Protein AF-A0A7J3TB45-F1 (afdb_monomer)

Sequence (152 aa):
MYFHFTWNYGHKILNSYCIFMQVIMKVPEKDILEGNVVKVIFALGWPVMISTLLQVGYNMADTFWLGRWSSASNSVSAVAAMQLSWPIIFIMISVGAGFSVAGISLISQYTGANKIYKASESAGQLLSTAVIMAIILSLLGIFLAPLLVSIM

Mean predicted aligned error: 12.4 Å

Organism: NCBI:txid379547

Radius of gyration: 21.48 Å; Cα contacts (8 Å, |Δi|>4): 44; chains: 1; bounding box: 55×38×56 Å

Solvent-accessible surface area (backbone atoms only — not comparable to full-atom values): 8612 Å² total; per-residue (Å²): 143,86,86,78,72,72,64,65,59,54,49,55,56,51,46,52,56,52,48,53,56,47,67,76,57,71,76,54,71,66,46,76,77,74,40,65,64,69,61,49,50,51,62,66,42,49,64,54,52,50,52,52,52,52,50,53,51,47,57,50,49,53,53,52,53,50,55,61,67,18,73,79,84,56,41,67,57,58,60,50,50,49,62,66,46,41,63,59,53,49,52,56,48,49,57,54,48,52,54,50,52,55,44,52,51,54,33,50,52,26,50,75,67,72,36,56,69,60,20,54,52,49,49,53,52,43,51,56,49,49,52,53,48,49,52,52,52,50,54,51,46,64,65,45,46,64,58,54,62,71,75,106

Structure (mmCIF, N/CA/C/O backbone):
data_AF-A0A7J3TB45-F1
#
_entry.id   AF-A0A7J3TB45-F1
#
loop_
_atom_site.group_PDB
_atom_site.id
_atom_site.type_symbol
_atom_site.label_atom_id
_atom_site.label_alt_id
_atom_site.label_comp_id
_atom_site.label_asym_id
_atom_site.label_entity_id
_atom_site.label_seq_id
_atom_site.pdbx_PDB_ins_code
_atom_site.Cartn_x
_atom_site.Cartn_y
_atom_site.Cartn_z
_atom_site.occupancy
_atom_site.B_iso_or_equiv
_atom_site.auth_seq_id
_atom_site.auth_comp_id
_atom_site.auth_asym_id
_atom_site.auth_atom_id
_atom_site.pdbx_PDB_model_num
ATOM 1 N N . MET A 1 1 ? 11.990 26.533 22.201 1.00 32.81 1 MET A N 1
ATOM 2 C CA . MET A 1 1 ? 10.542 26.726 22.438 1.00 32.81 1 MET A CA 1
ATOM 3 C C . MET A 1 1 ? 9.808 27.080 21.136 1.00 32.81 1 MET A C 1
ATOM 5 O O . MET A 1 1 ? 9.101 28.068 21.101 1.00 32.81 1 MET A O 1
ATOM 9 N N . TYR A 1 2 ? 9.961 26.293 20.059 1.00 28.17 2 TYR A N 1
ATOM 10 C CA . TYR A 1 2 ? 9.270 26.527 18.775 1.00 28.17 2 TYR A CA 1
ATOM 11 C C . TYR A 1 2 ? 9.139 25.210 17.989 1.00 28.17 2 TYR A C 1
ATOM 13 O O . TYR A 1 2 ? 9.840 24.991 17.014 1.00 28.17 2 TYR A O 1
ATOM 21 N N . PHE A 1 3 ? 8.288 24.290 18.451 1.00 31.14 3 PHE A N 1
ATOM 22 C CA . PHE A 1 3 ? 7.953 23.054 17.714 1.00 31.14 3 PHE A CA 1
ATOM 23 C C . PHE A 1 3 ? 6.471 22.669 17.877 1.00 31.14 3 PHE A C 1
ATOM 25 O O . PHE A 1 3 ? 6.097 21.509 17.797 1.00 31.14 3 PHE 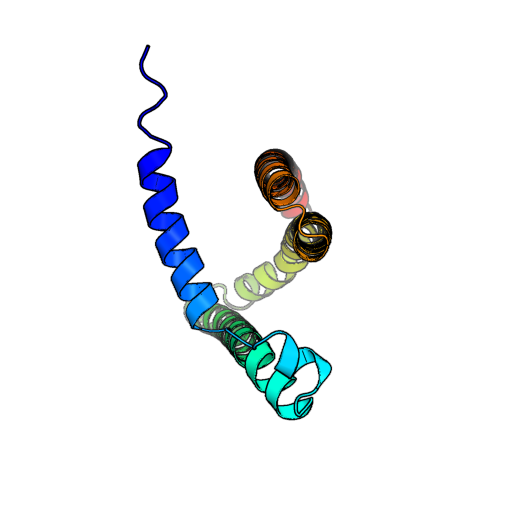A O 1
ATOM 32 N N . HIS A 1 4 ? 5.612 23.662 18.131 1.00 35.62 4 HIS A N 1
ATOM 33 C CA . HIS A 1 4 ? 4.177 23.469 18.378 1.00 35.62 4 HIS A CA 1
ATOM 34 C C . HIS A 1 4 ? 3.279 24.048 17.265 1.00 35.62 4 HIS A C 1
ATOM 36 O O . HIS A 1 4 ? 2.058 23.970 17.365 1.00 35.62 4 HIS A O 1
ATOM 42 N N . PHE A 1 5 ? 3.854 24.638 16.205 1.00 35.50 5 PHE A N 1
ATOM 43 C CA . PHE A 1 5 ? 3.095 25.439 15.229 1.00 35.50 5 PHE A CA 1
ATOM 44 C C . PHE A 1 5 ? 2.883 24.776 13.854 1.00 35.50 5 PHE A C 1
ATOM 46 O O . PHE A 1 5 ? 2.009 25.196 13.103 1.00 35.50 5 PHE A O 1
ATOM 53 N N . THR A 1 6 ? 3.610 23.707 13.516 1.00 37.81 6 THR A N 1
ATOM 54 C CA . THR A 1 6 ? 3.481 23.040 12.203 1.00 37.81 6 THR A CA 1
ATOM 55 C C . THR A 1 6 ? 2.427 21.928 12.174 1.00 37.81 6 THR A C 1
ATOM 57 O O . THR A 1 6 ? 1.953 21.562 11.102 1.00 37.81 6 THR A O 1
ATOM 60 N N . TRP A 1 7 ? 1.985 21.427 13.333 1.00 39.72 7 TRP A N 1
ATOM 61 C CA . TRP A 1 7 ? 1.025 20.316 13.415 1.00 39.72 7 TRP A CA 1
ATOM 62 C C . TRP A 1 7 ? -0.441 20.741 13.179 1.00 39.72 7 TRP A C 1
ATOM 64 O O . TRP A 1 7 ? -1.255 19.961 12.691 1.00 39.72 7 TRP A O 1
ATOM 74 N N . ASN A 1 8 ? -0.783 22.007 13.445 1.00 34.34 8 ASN A N 1
ATOM 75 C CA . ASN A 1 8 ? -2.172 22.488 13.399 1.00 34.34 8 ASN A CA 1
ATOM 76 C C . ASN A 1 8 ? -2.691 22.734 11.959 1.00 34.34 8 ASN A C 1
ATOM 78 O O . ASN A 1 8 ? -3.876 22.567 11.674 1.00 34.34 8 ASN A O 1
ATOM 82 N N . TYR A 1 9 ? -1.805 23.078 11.014 1.00 43.66 9 TYR A N 1
ATOM 83 C CA . TYR A 1 9 ? -2.184 23.294 9.608 1.00 43.66 9 TYR A CA 1
ATOM 84 C C . TYR A 1 9 ? -2.295 21.993 8.800 1.00 43.66 9 TYR A C 1
ATOM 86 O O . TYR A 1 9 ? -3.198 21.871 7.971 1.00 43.66 9 TYR A O 1
ATOM 94 N N . GLY A 1 10 ? -1.454 20.992 9.090 1.00 42.16 10 GLY A N 1
ATOM 95 C CA . GLY A 1 10 ? -1.576 19.653 8.501 1.00 42.16 10 GLY A CA 1
ATOM 96 C C . GLY A 1 10 ? -2.905 18.987 8.865 1.00 42.16 10 GLY A C 1
ATOM 97 O O . GLY A 1 10 ? -3.555 18.403 8.002 1.00 42.16 10 GLY A O 1
ATOM 98 N N . HIS A 1 11 ? -3.371 19.185 10.104 1.00 45.31 11 HIS A N 1
ATOM 99 C CA . HIS A 1 11 ? -4.660 18.679 10.573 1.00 45.31 11 HIS A CA 1
ATOM 100 C C . HIS A 1 11 ? -5.846 19.284 9.806 1.00 45.31 11 HIS A C 1
ATOM 102 O O . HIS A 1 11 ? -6.797 18.571 9.523 1.00 45.31 11 HIS A O 1
ATOM 108 N N . LYS A 1 12 ? -5.810 20.565 9.407 1.00 41.53 12 LYS A N 1
ATOM 109 C CA . LYS A 1 12 ? -6.907 21.185 8.633 1.00 41.53 12 LYS A CA 1
ATOM 110 C C . LYS A 1 12 ? -7.002 20.662 7.199 1.00 41.53 12 LYS A C 1
ATOM 112 O O . LYS A 1 12 ? -8.108 20.441 6.718 1.00 41.53 12 LYS A O 1
ATOM 117 N N . ILE A 1 13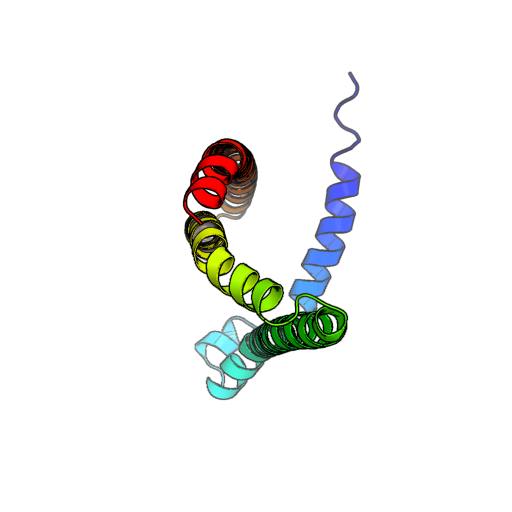 ? -5.868 20.446 6.533 1.00 52.47 13 ILE A N 1
ATOM 118 C CA . ILE A 1 13 ? -5.839 19.939 5.154 1.00 52.47 13 ILE A CA 1
ATOM 119 C C . ILE A 1 13 ? -6.198 18.448 5.138 1.00 52.47 13 ILE A C 1
ATOM 121 O O . ILE A 1 13 ? -7.070 18.051 4.368 1.00 52.47 13 ILE A O 1
ATOM 125 N N . LEU A 1 14 ? -5.632 17.640 6.048 1.00 50.62 14 LEU A N 1
ATOM 126 C CA . LEU A 1 14 ? -6.051 16.244 6.224 1.00 50.62 14 LEU A CA 1
ATOM 127 C C . LEU A 1 14 ? -7.532 16.134 6.599 1.00 50.62 14 LEU A C 1
ATOM 129 O O . LEU A 1 14 ? -8.213 15.268 6.065 1.00 50.62 14 LEU A O 1
ATOM 133 N N . ASN A 1 15 ? -8.050 16.998 7.477 1.00 41.41 15 ASN A N 1
ATOM 134 C CA . ASN A 1 15 ? -9.458 16.969 7.875 1.00 41.41 15 ASN A CA 1
ATOM 135 C C . ASN A 1 15 ? -10.380 17.301 6.694 1.00 41.41 15 ASN A C 1
ATOM 137 O O . ASN A 1 15 ? -11.388 16.634 6.527 1.00 41.41 15 ASN A O 1
ATOM 141 N N . SER A 1 16 ? -10.013 18.233 5.809 1.00 45.28 16 SER A N 1
ATOM 142 C CA . SER A 1 16 ? -10.790 18.500 4.589 1.00 45.28 16 SER A CA 1
ATOM 143 C C . SER A 1 16 ? -10.814 17.310 3.620 1.00 45.28 16 SER A C 1
ATOM 145 O O . SER A 1 16 ? -11.881 16.988 3.103 1.00 45.28 16 SER A O 1
ATOM 147 N N . TYR A 1 17 ? -9.692 16.606 3.413 1.00 51.78 17 TYR A N 1
ATOM 148 C CA . TYR A 1 17 ? -9.668 15.388 2.583 1.00 51.78 17 TYR A CA 1
ATOM 149 C C . TYR A 1 17 ? -10.380 14.201 3.255 1.00 51.78 17 TYR A C 1
ATOM 151 O O . TYR A 1 17 ? -11.080 13.445 2.584 1.00 51.78 17 TYR A O 1
ATOM 159 N N . CYS A 1 18 ? -10.271 14.065 4.578 1.00 44.34 18 CYS A N 1
ATOM 160 C CA . CYS A 1 18 ? -10.948 13.027 5.359 1.00 44.34 18 CYS A CA 1
ATOM 161 C C . CYS A 1 18 ? -12.470 13.252 5.386 1.00 44.34 18 CYS A C 1
ATOM 163 O O . CYS A 1 18 ? -13.237 12.315 5.188 1.00 44.34 18 CYS A O 1
ATOM 165 N N . ILE A 1 19 ? -12.916 14.505 5.524 1.00 49.44 19 ILE A N 1
ATOM 166 C CA . ILE A 1 19 ? -14.327 14.897 5.427 1.00 49.44 19 ILE A CA 1
ATOM 167 C C . ILE A 1 19 ? -14.845 14.688 4.001 1.00 49.44 19 ILE A C 1
ATOM 169 O O . ILE A 1 19 ? -15.938 14.159 3.837 1.00 49.44 19 ILE A O 1
ATOM 173 N N . PHE A 1 20 ? -14.077 15.027 2.961 1.00 48.19 20 PHE A N 1
ATOM 174 C CA . PHE A 1 20 ? -14.494 14.794 1.573 1.00 48.19 20 PHE A CA 1
ATOM 175 C C . PHE A 1 20 ? -14.660 13.294 1.273 1.00 48.19 20 PHE A C 1
ATOM 177 O O . PHE A 1 20 ? -15.663 12.887 0.692 1.00 48.19 20 PHE A O 1
ATOM 184 N N . MET A 1 21 ? -13.748 12.451 1.769 1.00 45.06 21 MET A N 1
ATOM 185 C CA . MET A 1 21 ? -13.856 10.989 1.677 1.00 45.06 21 MET A CA 1
ATOM 186 C C . MET A 1 21 ? -15.056 10.438 2.477 1.00 45.06 21 MET A C 1
ATOM 188 O O . MET A 1 21 ? -15.764 9.555 1.995 1.00 45.06 21 MET A O 1
ATOM 192 N N . GLN A 1 22 ? -15.336 10.989 3.667 1.00 50.75 22 GLN A N 1
ATOM 193 C CA . GLN A 1 22 ? -16.521 10.650 4.474 1.00 50.75 22 GLN A CA 1
ATOM 194 C C . GLN A 1 22 ? -17.843 11.122 3.844 1.00 50.75 22 GLN A C 1
ATOM 196 O O . GLN A 1 22 ? -18.884 10.510 4.078 1.00 50.75 22 GLN A O 1
ATOM 201 N N . VAL A 1 23 ? -17.824 12.198 3.051 1.00 49.44 23 VAL A N 1
ATOM 202 C CA . VAL A 1 23 ? -19.002 12.742 2.354 1.00 49.44 23 VAL A CA 1
ATOM 203 C C . VAL A 1 23 ? -19.365 11.911 1.120 1.00 49.44 23 VAL A C 1
ATOM 205 O O . VAL A 1 23 ? -20.551 11.760 0.837 1.00 49.44 23 VAL A O 1
ATOM 208 N N . ILE A 1 24 ? -18.388 11.315 0.423 1.00 53.19 24 ILE A N 1
ATOM 209 C CA . ILE A 1 24 ? -18.658 10.438 -0.734 1.00 53.19 24 ILE A CA 1
ATOM 210 C C . ILE A 1 24 ? -19.256 9.080 -0.315 1.00 53.19 24 ILE A C 1
ATOM 212 O O . ILE A 1 24 ? -20.029 8.496 -1.073 1.00 53.19 24 ILE A O 1
ATOM 216 N N . MET A 1 25 ? -18.966 8.584 0.893 1.00 56.72 25 MET A N 1
ATOM 217 C CA . MET A 1 25 ? -19.451 7.282 1.380 1.00 56.72 25 MET A CA 1
ATOM 218 C C . MET A 1 25 ? -19.996 7.361 2.807 1.00 56.72 25 MET A C 1
ATOM 220 O O . MET A 1 25 ? -19.385 6.872 3.756 1.00 56.72 25 MET A O 1
ATOM 224 N N . LYS A 1 26 ? -21.191 7.928 2.967 1.00 57.09 26 LYS A N 1
ATOM 225 C CA . LYS A 1 26 ? -21.932 7.843 4.229 1.00 57.09 26 LYS A CA 1
ATOM 226 C C . LYS A 1 26 ? -23.059 6.824 4.092 1.00 57.09 26 LYS A C 1
ATOM 228 O O . LYS A 1 26 ? -24.209 7.197 3.883 1.00 57.09 26 LYS A O 1
ATOM 233 N N . VAL A 1 27 ? -22.727 5.534 4.174 1.00 62.31 27 VAL A N 1
ATOM 234 C CA . VAL A 1 27 ? -23.752 4.497 4.368 1.00 62.31 27 VAL A CA 1
ATOM 235 C C . VAL A 1 27 ? -24.085 4.468 5.864 1.00 62.31 27 VAL A C 1
ATOM 237 O O . VAL A 1 27 ? -23.182 4.228 6.667 1.00 62.31 27 VAL A O 1
ATOM 240 N N . PRO A 1 28 ? -25.331 4.767 6.273 1.00 65.56 28 PRO A N 1
ATOM 241 C CA . PRO A 1 28 ? -25.738 4.682 7.672 1.00 65.56 28 PRO A CA 1
ATOM 242 C C . PRO A 1 28 ? -25.516 3.266 8.212 1.00 65.56 28 PRO A C 1
ATOM 244 O O . PRO A 1 28 ? -25.852 2.301 7.536 1.00 65.56 28 PRO A O 1
ATOM 247 N N . GLU A 1 29 ? -25.023 3.128 9.444 1.00 67.75 29 GLU A N 1
ATOM 248 C CA . GLU A 1 29 ? -24.777 1.819 10.078 1.00 67.75 29 GLU A CA 1
ATOM 249 C C . GLU A 1 29 ? -26.032 0.924 10.079 1.00 67.75 29 GLU A C 1
ATOM 251 O O . GLU A 1 29 ? -25.950 -0.266 9.788 1.00 67.75 29 GLU A O 1
ATOM 256 N N . LYS A 1 30 ? -27.217 1.526 10.267 1.00 65.12 30 LYS A N 1
ATOM 257 C CA . LYS A 1 30 ? -28.511 0.830 10.158 1.00 65.12 30 LYS A CA 1
ATOM 258 C C . LYS A 1 30 ? -28.754 0.223 8.769 1.00 65.12 30 LYS A C 1
ATOM 260 O O . LYS A 1 30 ? -29.313 -0.859 8.662 1.00 65.12 30 LYS A O 1
ATOM 265 N N . ASP A 1 31 ? -28.313 0.893 7.703 1.00 71.81 31 ASP A N 1
ATOM 266 C CA . ASP A 1 31 ? -28.528 0.433 6.330 1.00 71.81 31 ASP A CA 1
ATOM 267 C C . ASP A 1 31 ? -27.568 -0.716 5.990 1.00 71.81 31 ASP A C 1
ATOM 269 O O . ASP A 1 31 ? -27.889 -1.531 5.131 1.00 71.81 31 ASP A O 1
ATOM 273 N N . ILE A 1 32 ? -26.426 -0.821 6.684 1.00 71.62 32 ILE A N 1
ATOM 274 C CA . ILE A 1 32 ? -25.487 -1.948 6.555 1.00 71.62 32 ILE A CA 1
ATOM 275 C C . ILE A 1 32 ? -26.081 -3.228 7.163 1.00 71.62 32 ILE A C 1
ATOM 277 O O . ILE A 1 32 ? -25.849 -4.311 6.629 1.00 71.62 32 ILE A O 1
ATOM 281 N N . LEU A 1 33 ? -26.843 -3.112 8.257 1.00 75.12 33 LEU A N 1
ATOM 282 C CA . LEU A 1 33 ? -27.390 -4.257 8.996 1.00 75.12 33 LEU A CA 1
ATOM 283 C C . LEU A 1 33 ? -28.811 -4.652 8.555 1.00 75.12 33 LEU A C 1
ATOM 285 O O . LEU A 1 33 ? -29.140 -5.835 8.567 1.00 75.12 33 LEU A O 1
ATOM 289 N N . GLU A 1 34 ? -29.642 -3.686 8.155 1.00 73.69 34 GLU A N 1
ATOM 290 C CA . GLU A 1 34 ? -31.074 -3.895 7.868 1.00 73.69 34 GLU A CA 1
ATOM 291 C C . GLU A 1 34 ? -31.474 -3.520 6.429 1.00 73.69 34 GLU A C 1
ATOM 293 O O . GLU A 1 34 ? -32.589 -3.803 5.986 1.00 73.69 34 GLU A O 1
ATOM 298 N N . GLY A 1 35 ? -30.585 -2.860 5.683 1.00 74.69 35 GLY A N 1
ATOM 299 C CA . GLY A 1 35 ? -30.865 -2.369 4.337 1.00 74.69 35 GLY A CA 1
ATOM 300 C C . GLY A 1 35 ? -30.752 -3.434 3.244 1.00 74.69 35 GLY A C 1
ATOM 301 O O . GLY A 1 35 ? -30.284 -4.554 3.440 1.00 74.69 35 GLY A O 1
ATOM 302 N N . ASN A 1 36 ? -31.161 -3.068 2.025 1.00 82.62 36 ASN A N 1
ATOM 303 C CA . ASN A 1 36 ? -30.984 -3.929 0.857 1.00 82.62 36 ASN A CA 1
ATOM 304 C C . ASN A 1 36 ? -29.485 -4.105 0.552 1.00 82.62 36 ASN A C 1
ATOM 306 O O . ASN A 1 36 ? -28.827 -3.172 0.082 1.00 82.62 36 ASN A O 1
ATOM 310 N N . VAL A 1 37 ? -28.986 -5.324 0.771 1.00 83.12 37 VAL A N 1
ATOM 311 C CA . VAL A 1 37 ? -27.585 -5.739 0.588 1.00 83.12 37 VAL A CA 1
ATOM 312 C C . VAL A 1 37 ? -27.018 -5.294 -0.761 1.00 83.12 37 VAL A C 1
ATOM 314 O O . VAL A 1 37 ? -25.903 -4.779 -0.824 1.00 83.12 37 VAL A O 1
ATOM 317 N N . VAL A 1 38 ? -27.797 -5.411 -1.841 1.00 85.31 38 VAL A N 1
ATOM 318 C CA . VAL A 1 38 ? -27.354 -5.032 -3.191 1.00 85.31 38 VAL A CA 1
ATOM 319 C C . VAL A 1 38 ? -27.038 -3.537 -3.250 1.00 85.31 38 VAL A C 1
ATOM 321 O O . VAL A 1 38 ? -25.990 -3.143 -3.756 1.00 85.31 38 VAL A O 1
ATOM 324 N N . LYS A 1 39 ? -27.896 -2.689 -2.672 1.00 82.44 39 LYS A N 1
ATOM 325 C CA . LYS A 1 39 ? -27.710 -1.231 -2.676 1.00 82.44 39 LYS A CA 1
ATOM 326 C C . LYS A 1 39 ? -26.479 -0.813 -1.868 1.00 82.44 39 LYS A C 1
ATOM 328 O O . LYS A 1 39 ? -25.761 0.087 -2.295 1.00 82.44 39 LYS A O 1
ATOM 333 N N . VAL A 1 40 ? -26.217 -1.477 -0.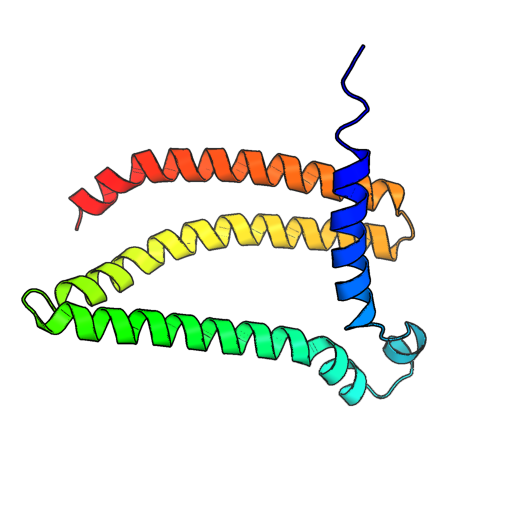741 1.00 83.06 40 VAL A N 1
ATOM 334 C CA . VAL A 1 40 ? -25.050 -1.208 0.116 1.00 83.06 40 VAL A CA 1
ATOM 335 C C . VAL A 1 40 ? -23.750 -1.623 -0.570 1.00 83.06 40 VAL A C 1
ATOM 337 O O . VAL A 1 40 ? -22.807 -0.833 -0.614 1.00 83.06 40 VAL A O 1
ATOM 340 N N . ILE A 1 41 ? -23.710 -2.818 -1.169 1.00 85.38 41 ILE A N 1
ATOM 341 C CA . ILE A 1 41 ? -22.539 -3.299 -1.916 1.00 85.38 41 ILE A CA 1
ATOM 342 C C . ILE A 1 41 ? -22.230 -2.365 -3.086 1.00 85.38 41 ILE A C 1
ATOM 344 O O . ILE A 1 41 ? -21.077 -1.984 -3.268 1.00 85.38 41 ILE A O 1
ATOM 348 N N . PHE A 1 42 ? -23.241 -1.939 -3.851 1.00 86.00 42 PHE A N 1
ATOM 349 C CA . PHE A 1 42 ? -23.025 -0.974 -4.931 1.00 86.00 42 PHE A CA 1
ATOM 350 C C . PHE A 1 42 ? -22.550 0.387 -4.405 1.00 86.00 42 PHE A C 1
ATOM 352 O O . PHE A 1 42 ? -21.621 0.952 -4.975 1.00 86.00 42 PHE A O 1
ATOM 359 N N . ALA A 1 43 ? -23.124 0.895 -3.309 1.00 83.75 43 ALA A N 1
ATOM 360 C CA . ALA A 1 43 ? -22.755 2.188 -2.727 1.00 83.75 43 ALA A CA 1
ATOM 361 C C . ALA A 1 43 ? -21.322 2.227 -2.164 1.00 83.75 43 ALA A C 1
ATOM 363 O O . ALA A 1 43 ? -20.662 3.260 -2.266 1.00 83.75 43 ALA A O 1
ATOM 364 N N . LEU A 1 44 ? -20.828 1.119 -1.604 1.00 83.25 44 LEU A N 1
ATOM 365 C CA . LEU A 1 44 ? -19.454 1.012 -1.096 1.00 83.25 44 LEU A CA 1
ATOM 366 C C . LEU A 1 44 ? -18.455 0.574 -2.175 1.00 83.25 44 LEU A C 1
ATOM 368 O O . LEU A 1 44 ? -17.293 0.970 -2.146 1.00 83.25 44 LEU A O 1
ATOM 372 N N . GLY A 1 45 ? -18.893 -0.253 -3.124 1.00 85.69 45 GLY A N 1
ATOM 373 C CA . GLY A 1 45 ? -18.030 -0.867 -4.127 1.00 85.69 45 GLY A CA 1
ATOM 374 C C . GLY A 1 45 ? -17.741 0.024 -5.331 1.00 85.69 45 GLY A C 1
ATOM 375 O O . GLY A 1 45 ? -16.659 -0.078 -5.906 1.00 85.69 45 GLY A O 1
ATOM 376 N N . TRP A 1 46 ? -18.660 0.914 -5.725 1.00 87.44 46 TRP A N 1
ATOM 377 C CA . TRP A 1 46 ? -18.482 1.729 -6.936 1.00 87.44 46 TRP A CA 1
ATOM 378 C C . TRP A 1 46 ? -17.205 2.592 -6.964 1.00 87.44 46 TRP A C 1
ATOM 380 O O . TRP A 1 46 ? -16.580 2.639 -8.027 1.00 87.44 46 TRP A O 1
ATOM 390 N N . PRO A 1 47 ? -16.721 3.200 -5.859 1.00 85.31 47 PRO A N 1
ATOM 391 C CA . PRO A 1 47 ? -15.494 3.994 -5.894 1.00 85.31 47 PRO A CA 1
ATOM 392 C C . PRO A 1 47 ? -14.264 3.103 -6.075 1.00 85.31 47 PRO A C 1
ATOM 394 O O . PRO A 1 47 ? -13.336 3.454 -6.804 1.00 85.31 47 PRO A O 1
ATOM 397 N N . VAL A 1 48 ? -14.271 1.923 -5.444 1.00 87.38 48 VAL A N 1
ATOM 398 C CA . VAL A 1 48 ? -13.211 0.919 -5.589 1.00 87.38 48 VAL A CA 1
ATOM 399 C C . VAL A 1 48 ? -13.177 0.407 -7.027 1.00 87.38 48 VAL A C 1
ATOM 401 O O . VAL A 1 48 ? -12.110 0.381 -7.632 1.00 87.38 48 VAL A O 1
ATOM 404 N N . MET A 1 49 ? -14.339 0.104 -7.616 1.00 90.62 49 MET A N 1
ATOM 405 C CA . MET A 1 49 ? -14.446 -0.320 -9.016 1.00 90.62 49 MET A CA 1
ATOM 406 C C . MET A 1 49 ? -13.874 0.725 -9.979 1.00 90.62 49 MET A C 1
ATOM 408 O O . MET A 1 49 ? -13.075 0.376 -10.845 1.00 90.62 49 MET A O 1
ATOM 412 N N . ILE A 1 50 ? -14.224 2.005 -9.813 1.00 91.75 50 ILE A N 1
ATOM 413 C CA . ILE A 1 50 ? -13.663 3.087 -10.638 1.00 91.75 50 ILE A CA 1
ATOM 414 C C . ILE A 1 50 ? -12.151 3.190 -10.445 1.00 91.75 50 ILE A C 1
ATOM 416 O O . ILE A 1 50 ? -11.423 3.324 -11.425 1.00 91.75 50 ILE A O 1
ATOM 420 N N . SER A 1 51 ? -11.669 3.090 -9.206 1.00 88.94 51 SER A N 1
ATOM 421 C CA . SER A 1 51 ? -10.234 3.156 -8.908 1.00 88.94 51 SER A CA 1
ATOM 422 C C . SER A 1 51 ? -9.468 2.038 -9.620 1.00 88.94 51 SER A C 1
ATOM 424 O O . SER A 1 51 ? -8.449 2.295 -10.261 1.00 88.94 51 SER A O 1
ATOM 426 N N . THR A 1 52 ? -9.992 0.810 -9.586 1.00 93.31 52 THR A N 1
ATOM 427 C CA . THR A 1 52 ? -9.411 -0.336 -10.298 1.00 93.31 52 THR A CA 1
ATOM 428 C C . THR A 1 52 ? -9.503 -0.179 -11.818 1.00 93.31 52 THR A C 1
ATOM 430 O O . THR A 1 52 ? -8.535 -0.471 -12.516 1.00 93.31 52 THR A O 1
ATOM 433 N N . LEU A 1 53 ? -10.614 0.331 -12.359 1.00 94.06 53 LEU A N 1
ATOM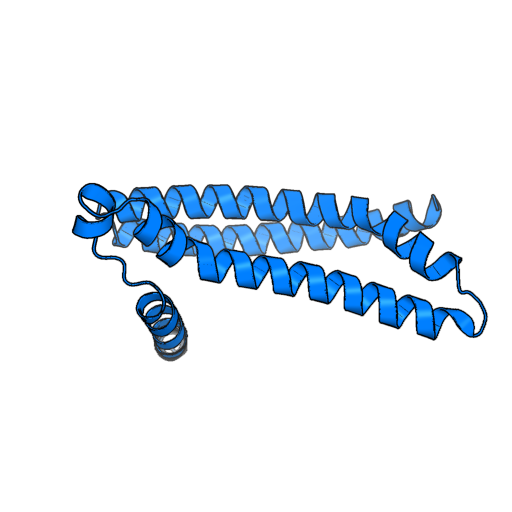 434 C CA . LEU A 1 53 ? -10.749 0.596 -13.798 1.00 94.06 53 LEU A CA 1
ATOM 435 C C . LEU A 1 53 ? -9.747 1.649 -14.286 1.00 94.06 53 LEU A C 1
ATOM 437 O O . LEU A 1 53 ? -9.109 1.457 -15.322 1.00 94.06 53 LEU A O 1
ATOM 441 N N . LEU A 1 54 ? -9.566 2.732 -13.527 1.00 93.50 54 LEU A N 1
ATOM 442 C CA . LEU A 1 54 ? -8.565 3.758 -13.821 1.00 93.50 54 LEU A CA 1
ATOM 443 C C . LEU A 1 54 ? -7.145 3.192 -13.742 1.00 93.50 54 LEU A C 1
ATOM 445 O O . LEU A 1 54 ? -6.318 3.510 -14.593 1.00 93.50 54 LEU A O 1
ATOM 449 N N . GLN A 1 55 ? -6.870 2.315 -12.773 1.00 90.44 55 GLN A N 1
ATOM 450 C CA . GLN A 1 55 ? -5.580 1.637 -12.664 1.00 90.44 55 GLN A CA 1
ATOM 451 C C . GLN A 1 55 ? -5.296 0.760 -13.891 1.00 90.44 55 GLN A C 1
ATOM 453 O O . GLN A 1 55 ? -4.205 0.833 -14.455 1.00 90.44 55 GLN A O 1
ATOM 458 N N . VAL A 1 56 ? -6.261 -0.045 -14.345 1.00 92.62 56 VAL A N 1
ATOM 459 C CA . VAL A 1 56 ? -6.108 -0.857 -15.565 1.00 92.62 56 VAL A CA 1
ATOM 460 C C . VAL A 1 56 ? -5.908 0.041 -16.789 1.00 92.62 56 VAL A C 1
ATOM 462 O O . VAL A 1 56 ? -4.986 -0.191 -17.569 1.00 92.62 56 VAL A O 1
ATOM 465 N N . GLY A 1 57 ? -6.701 1.108 -16.917 1.00 93.19 57 GLY A N 1
ATOM 466 C CA . GLY A 1 57 ? -6.556 2.090 -17.994 1.00 93.19 57 GLY A CA 1
ATOM 467 C C . GLY A 1 57 ? -5.179 2.759 -18.014 1.00 93.19 57 GLY A C 1
ATOM 468 O O . GLY A 1 57 ? -4.603 2.933 -19.085 1.00 93.19 57 GLY A O 1
ATOM 469 N N . TYR A 1 58 ? -4.612 3.065 -16.846 1.00 89.19 58 TYR A N 1
ATOM 470 C CA . TYR A 1 58 ? -3.262 3.616 -16.726 1.00 89.19 58 TYR A CA 1
ATOM 471 C C . TYR A 1 58 ? -2.191 2.623 -17.194 1.00 89.19 58 TYR A C 1
ATOM 473 O O . TYR A 1 58 ? -1.343 2.990 -18.000 1.00 89.19 58 TYR A O 1
ATOM 481 N N . ASN A 1 59 ? -2.270 1.354 -16.774 1.00 87.62 59 ASN A N 1
ATOM 482 C CA . ASN A 1 59 ? -1.341 0.312 -17.236 1.00 87.62 59 ASN A CA 1
ATOM 483 C C . ASN A 1 59 ? -1.407 0.120 -18.765 1.00 87.62 59 ASN A C 1
ATOM 485 O O . ASN A 1 59 ? -0.382 -0.079 -19.423 1.00 87.62 59 ASN A O 1
ATOM 489 N N . MET A 1 60 ? -2.610 0.208 -19.344 1.00 86.56 60 MET A N 1
ATOM 490 C CA . MET A 1 60 ? -2.799 0.155 -20.797 1.00 86.56 60 MET A CA 1
ATOM 491 C C . MET A 1 60 ? -2.220 1.387 -21.497 1.00 86.56 60 MET A C 1
ATOM 493 O O . MET A 1 60 ? -1.564 1.241 -22.526 1.00 86.56 60 MET A O 1
ATOM 497 N N . ALA A 1 61 ? -2.446 2.586 -20.956 1.00 87.50 61 ALA A N 1
ATOM 498 C CA . ALA A 1 61 ? -1.920 3.829 -21.511 1.00 87.50 61 ALA A CA 1
ATOM 499 C C . ALA A 1 61 ? -0.384 3.865 -21.479 1.00 87.50 61 ALA A C 1
ATOM 501 O O . ALA A 1 61 ? 0.230 4.240 -22.477 1.00 87.50 61 ALA A O 1
ATOM 502 N N . ASP A 1 62 ? 0.223 3.417 -20.378 1.00 83.25 62 ASP A N 1
ATOM 503 C CA . ASP A 1 62 ? 1.674 3.300 -20.218 1.00 83.25 62 ASP A CA 1
ATOM 504 C C . ASP A 1 62 ? 2.271 2.353 -21.271 1.00 83.25 62 ASP A C 1
ATOM 506 O O . ASP A 1 62 ? 3.117 2.751 -22.074 1.00 83.25 62 ASP A O 1
ATOM 510 N N . THR A 1 63 ? 1.709 1.144 -21.395 1.00 77.94 63 THR A N 1
ATOM 511 C CA . THR A 1 63 ? 2.131 0.165 -22.413 1.00 77.94 63 THR A CA 1
ATOM 512 C C . THR A 1 63 ? 1.918 0.684 -23.842 1.00 77.94 63 THR A C 1
ATOM 514 O O . THR A 1 63 ? 2.763 0.475 -24.715 1.00 77.94 63 THR A O 1
ATOM 517 N N . PHE A 1 64 ? 0.807 1.380 -24.106 1.00 83.00 64 PHE A N 1
ATOM 518 C CA . PHE A 1 64 ? 0.502 1.956 -25.419 1.00 83.00 64 PHE A CA 1
ATOM 519 C C . PHE A 1 64 ? 1.504 3.049 -25.813 1.00 83.00 64 PHE A C 1
ATOM 521 O O . PHE A 1 64 ? 1.980 3.075 -26.953 1.00 83.00 64 PHE A O 1
ATOM 528 N N . TRP A 1 65 ? 1.844 3.941 -24.880 1.00 77.56 65 TRP A N 1
ATOM 529 C CA . TRP A 1 65 ? 2.799 5.020 -25.128 1.00 77.56 65 TRP A CA 1
ATOM 530 C C . TRP A 1 65 ? 4.221 4.483 -25.302 1.00 77.56 65 TRP A C 1
ATOM 532 O O . TRP A 1 65 ? 4.912 4.866 -26.252 1.00 77.56 65 TRP A O 1
ATOM 542 N N . LEU A 1 66 ? 4.616 3.522 -24.463 1.00 72.12 66 LEU A N 1
ATOM 543 C CA . LEU A 1 66 ? 5.894 2.822 -24.570 1.00 72.12 66 LEU A CA 1
ATOM 544 C C . LEU A 1 66 ? 6.019 2.074 -25.898 1.00 72.12 66 LEU A C 1
ATOM 546 O O . LEU A 1 66 ? 7.033 2.223 -26.573 1.00 72.12 66 LEU A O 1
ATOM 550 N N . GLY A 1 67 ? 4.978 1.361 -26.338 1.00 69.56 67 GLY A N 1
ATOM 551 C CA . GLY A 1 67 ? 4.969 0.672 -27.633 1.00 69.56 67 GLY A CA 1
ATOM 552 C C . GLY A 1 67 ? 5.141 1.615 -28.834 1.00 69.56 67 GLY A C 1
ATOM 553 O O . GLY A 1 67 ? 5.798 1.259 -29.818 1.00 69.56 67 GLY A O 1
ATOM 554 N N . ARG A 1 68 ? 4.612 2.844 -28.748 1.00 69.06 68 ARG A N 1
ATOM 555 C CA . ARG A 1 68 ? 4.762 3.866 -29.797 1.00 69.06 68 ARG A CA 1
ATOM 556 C C . ARG A 1 68 ? 6.153 4.497 -29.833 1.00 69.06 68 ARG A C 1
ATOM 558 O O . ARG A 1 68 ? 6.700 4.654 -30.922 1.00 69.06 68 ARG A O 1
ATOM 565 N N . TRP A 1 69 ? 6.731 4.834 -28.680 1.00 58.88 69 TRP A N 1
ATOM 566 C CA . TRP A 1 69 ? 8.108 5.351 -28.584 1.00 58.88 69 TRP A CA 1
ATOM 567 C C . TRP A 1 69 ? 9.151 4.315 -29.006 1.00 58.88 69 TRP A C 1
ATOM 569 O O . TRP A 1 69 ? 10.163 4.647 -29.621 1.00 58.88 69 TRP A O 1
ATOM 579 N N . SER A 1 70 ? 8.858 3.047 -28.743 1.00 53.19 70 SER A N 1
ATOM 580 C CA . SER A 1 70 ? 9.704 1.916 -29.088 1.00 53.19 70 SER A CA 1
ATOM 581 C C . SER A 1 70 ? 9.983 1.785 -30.593 1.00 53.19 70 SER A C 1
ATOM 583 O O . SER A 1 70 ? 11.091 1.403 -30.958 1.00 53.19 70 SER A O 1
ATOM 585 N N . SER A 1 71 ? 9.036 2.160 -31.469 1.00 52.59 71 SER A N 1
ATOM 586 C CA . SER A 1 71 ? 9.115 1.975 -32.936 1.00 52.59 71 SER A CA 1
ATOM 587 C C . SER A 1 71 ? 10.287 2.684 -33.643 1.00 52.59 71 SER A C 1
ATOM 589 O O . SER A 1 71 ? 10.485 2.456 -34.834 1.00 52.59 71 SER A O 1
ATOM 591 N N . ALA A 1 72 ? 11.075 3.518 -32.955 1.00 55.97 72 ALA A N 1
ATOM 592 C CA . ALA A 1 72 ? 12.154 4.292 -33.569 1.00 55.97 72 ALA A CA 1
ATOM 593 C C . ALA A 1 72 ? 13.533 3.590 -33.632 1.00 55.97 72 ALA A C 1
ATOM 595 O O . ALA A 1 72 ? 14.339 4.015 -34.454 1.00 55.97 72 ALA A O 1
ATOM 596 N N . SER A 1 73 ? 13.825 2.538 -32.842 1.00 48.78 73 SER A N 1
ATOM 597 C CA . SER A 1 73 ? 15.049 1.706 -33.032 1.00 48.78 73 SER A CA 1
ATOM 598 C C . SER A 1 73 ? 15.233 0.490 -32.099 1.00 48.78 73 SER A C 1
ATOM 600 O O . SER A 1 73 ? 16.112 -0.318 -32.380 1.00 48.78 73 SER A O 1
ATOM 602 N N . ASN A 1 74 ? 14.452 0.306 -31.020 1.00 53.94 74 ASN A N 1
ATOM 603 C CA . ASN A 1 74 ? 14.689 -0.751 -30.005 1.00 53.94 74 ASN A CA 1
ATOM 604 C C . ASN A 1 74 ? 13.380 -1.308 -29.398 1.00 53.94 74 ASN A C 1
ATOM 606 O O . ASN A 1 74 ? 13.208 -1.421 -28.184 1.00 53.94 74 ASN A O 1
ATOM 610 N N . SER A 1 75 ? 12.407 -1.608 -30.261 1.00 51.66 75 SER A N 1
ATOM 611 C CA . SER A 1 75 ? 10.996 -1.617 -29.876 1.00 51.66 75 SER A CA 1
ATOM 612 C C . SER A 1 75 ? 10.558 -2.743 -28.941 1.00 51.66 75 SER A C 1
ATOM 614 O O . SER A 1 75 ? 9.709 -2.579 -28.062 1.00 51.66 75 SER A O 1
ATOM 616 N N . VAL A 1 76 ? 11.098 -3.923 -29.210 1.00 54.69 76 VAL A N 1
ATOM 617 C CA . VAL A 1 76 ? 10.671 -5.174 -28.583 1.00 54.69 76 VAL A CA 1
ATOM 618 C C . VAL A 1 76 ? 11.372 -5.356 -27.236 1.00 54.69 76 VAL A C 1
ATOM 620 O O . VAL A 1 76 ? 10.788 -5.918 -26.315 1.00 54.69 76 VAL A O 1
ATOM 623 N N . SER A 1 77 ? 12.582 -4.810 -27.081 1.00 60.28 77 SER A N 1
ATOM 624 C CA . SER A 1 77 ? 13.377 -4.909 -25.855 1.00 60.28 77 SER A CA 1
ATOM 625 C C . SER A 1 77 ? 12.857 -4.017 -24.729 1.00 60.28 77 SER A C 1
ATOM 627 O O . SER A 1 77 ? 12.875 -4.458 -23.588 1.00 60.28 77 SER A O 1
ATOM 629 N N . ALA A 1 78 ? 12.332 -2.817 -25.003 1.00 62.31 78 ALA A N 1
ATOM 630 C CA . ALA A 1 78 ? 11.856 -1.922 -23.937 1.00 62.31 78 ALA A CA 1
ATOM 631 C C . ALA A 1 78 ? 10.586 -2.440 -23.232 1.00 62.31 78 ALA A C 1
ATOM 633 O O . ALA A 1 78 ? 10.515 -2.462 -22.004 1.00 62.31 78 ALA A O 1
ATOM 634 N N . VAL A 1 79 ? 9.600 -2.921 -23.999 1.00 63.59 79 VAL A N 1
ATOM 635 C CA . VAL A 1 79 ? 8.369 -3.500 -23.430 1.00 63.59 79 VAL A CA 1
ATOM 636 C C . VAL A 1 79 ? 8.664 -4.851 -22.762 1.00 63.59 79 VAL A C 1
ATOM 638 O O . VAL A 1 79 ? 8.139 -5.129 -21.685 1.00 63.59 79 VAL A O 1
ATOM 641 N N . ALA A 1 80 ? 9.553 -5.670 -23.338 1.00 63.06 80 ALA A N 1
ATOM 642 C CA . ALA A 1 80 ? 9.991 -6.921 -22.715 1.00 63.06 80 ALA A CA 1
ATOM 643 C C . ALA A 1 80 ? 10.779 -6.686 -21.411 1.00 63.06 80 ALA A C 1
ATOM 645 O O . ALA A 1 80 ? 10.544 -7.384 -20.426 1.00 63.06 80 ALA A O 1
ATOM 646 N N . ALA A 1 81 ? 11.651 -5.672 -21.365 1.00 65.69 81 ALA A N 1
ATOM 647 C CA . ALA A 1 81 ? 12.389 -5.279 -20.164 1.00 65.69 81 ALA A CA 1
ATOM 648 C C . ALA A 1 81 ? 11.458 -4.792 -19.042 1.00 65.69 81 ALA A C 1
ATOM 650 O O . ALA A 1 81 ? 11.684 -5.102 -17.871 1.00 65.69 81 ALA A O 1
ATOM 651 N N . MET A 1 82 ? 10.370 -4.091 -19.381 1.00 69.75 82 MET A N 1
ATOM 652 C CA . MET A 1 82 ? 9.346 -3.702 -18.408 1.00 69.75 82 MET A CA 1
ATOM 653 C C . MET A 1 82 ? 8.656 -4.925 -17.793 1.00 69.75 82 MET A C 1
ATOM 655 O O . MET A 1 82 ? 8.543 -5.020 -16.570 1.00 69.75 82 MET A O 1
ATOM 659 N N . GLN A 1 83 ? 8.263 -5.901 -18.617 1.00 72.38 83 GLN A N 1
ATOM 660 C CA . GLN A 1 83 ? 7.632 -7.128 -18.122 1.00 72.38 83 GLN A CA 1
ATOM 661 C C . GLN A 1 83 ? 8.595 -8.005 -17.312 1.00 72.38 83 GLN A C 1
ATOM 663 O O . GLN A 1 83 ? 8.161 -8.659 -16.368 1.00 72.38 83 GLN A O 1
ATOM 668 N N . LEU A 1 84 ? 9.894 -7.976 -17.623 1.00 72.50 84 LEU A N 1
ATOM 669 C CA . LEU A 1 84 ? 10.943 -8.616 -16.823 1.00 72.50 84 LEU A CA 1
ATOM 670 C C . LEU A 1 84 ? 11.180 -7.907 -15.480 1.00 72.50 84 LEU A C 1
ATOM 672 O O . LEU A 1 84 ? 11.497 -8.560 -14.487 1.00 72.50 84 LEU A O 1
ATOM 676 N N . SER A 1 85 ? 10.985 -6.588 -15.433 1.00 79.06 85 SER A N 1
ATOM 677 C CA . SER A 1 85 ? 11.129 -5.779 -14.214 1.00 79.06 85 SER A CA 1
ATOM 678 C C . SER A 1 85 ? 9.905 -5.871 -13.295 1.00 79.06 85 SER A C 1
ATOM 680 O O . SER A 1 85 ? 10.035 -5.734 -12.076 1.00 79.06 85 SER A O 1
ATOM 682 N N . TRP A 1 86 ? 8.718 -6.140 -13.854 1.00 82.62 86 TRP A N 1
ATOM 683 C CA . TRP A 1 86 ? 7.459 -6.209 -13.104 1.00 82.62 86 TRP A CA 1
ATOM 684 C C . TRP A 1 86 ? 7.528 -7.175 -11.908 1.00 82.62 86 TRP A C 1
ATOM 686 O O . TRP A 1 86 ? 7.228 -6.739 -10.805 1.00 82.62 86 TRP A O 1
ATOM 696 N N . PRO A 1 87 ? 7.986 -8.437 -12.020 1.00 82.75 87 PRO A N 1
ATOM 697 C CA . PRO A 1 87 ? 8.083 -9.350 -10.876 1.00 82.75 87 PRO A CA 1
ATOM 698 C C . PRO A 1 87 ? 8.832 -8.778 -9.663 1.00 82.75 87 PRO A C 1
ATOM 700 O O . PRO A 1 87 ? 8.418 -8.986 -8.523 1.00 82.75 87 PRO A O 1
ATOM 703 N N . ILE A 1 88 ? 9.898 -8.007 -9.893 1.00 82.00 88 ILE A N 1
ATOM 704 C CA . ILE A 1 88 ? 10.672 -7.359 -8.825 1.00 82.00 88 ILE A CA 1
ATOM 705 C C . ILE A 1 88 ? 9.831 -6.259 -8.169 1.00 82.00 88 ILE A C 1
ATOM 707 O O . ILE A 1 88 ? 9.693 -6.220 -6.945 1.00 82.00 88 ILE A O 1
ATOM 711 N N . ILE A 1 89 ? 9.200 -5.411 -8.987 1.00 84.00 89 ILE A N 1
ATOM 712 C CA . ILE A 1 89 ? 8.276 -4.365 -8.529 1.00 84.00 89 ILE A CA 1
ATOM 713 C C . ILE A 1 89 ? 7.107 -4.987 -7.750 1.00 84.00 89 ILE A C 1
ATOM 715 O O . ILE A 1 89 ? 6.730 -4.486 -6.692 1.00 84.00 89 ILE A O 1
ATOM 719 N N . PHE A 1 90 ? 6.573 -6.116 -8.212 1.00 85.50 90 PHE A N 1
ATOM 720 C CA . PHE A 1 90 ? 5.486 -6.840 -7.562 1.00 85.50 90 PHE A CA 1
ATOM 721 C C . PHE A 1 90 ? 5.871 -7.331 -6.170 1.00 85.50 90 PHE A C 1
ATOM 723 O O . PHE A 1 90 ? 5.067 -7.201 -5.248 1.00 85.50 90 PHE A O 1
ATOM 730 N N . ILE A 1 91 ? 7.085 -7.857 -5.989 1.00 87.19 91 ILE A N 1
ATOM 731 C CA . ILE A 1 91 ? 7.576 -8.266 -4.667 1.00 87.19 91 ILE A CA 1
ATOM 732 C C . ILE A 1 91 ? 7.664 -7.047 -3.742 1.00 87.19 91 ILE A C 1
ATOM 734 O O . ILE A 1 91 ? 7.173 -7.106 -2.613 1.00 87.19 91 ILE A O 1
ATOM 738 N N . MET A 1 92 ? 8.209 -5.924 -4.222 1.00 83.50 92 MET A N 1
ATOM 739 C CA . MET A 1 92 ? 8.297 -4.695 -3.422 1.00 83.50 92 MET A CA 1
ATOM 740 C C . MET A 1 92 ? 6.911 -4.173 -3.016 1.00 83.50 92 MET A C 1
ATOM 742 O O . MET A 1 92 ? 6.686 -3.866 -1.842 1.00 83.50 92 MET A O 1
ATOM 746 N N . ILE A 1 93 ? 5.965 -4.1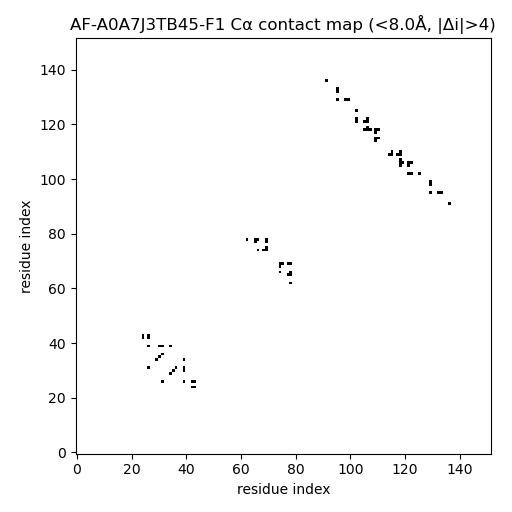32 -3.961 1.00 87.19 93 ILE A N 1
ATOM 747 C CA . ILE A 1 93 ? 4.575 -3.738 -3.701 1.00 87.19 93 ILE A CA 1
ATOM 748 C C . ILE A 1 93 ? 3.915 -4.717 -2.728 1.00 87.19 93 ILE A C 1
ATOM 750 O O . ILE A 1 93 ? 3.260 -4.271 -1.793 1.00 87.19 93 ILE A O 1
ATOM 754 N N . SER A 1 94 ? 4.095 -6.027 -2.905 1.00 88.81 94 SER A N 1
ATOM 755 C CA . SER A 1 94 ? 3.461 -7.058 -2.071 1.00 88.81 94 SER A CA 1
ATOM 756 C C . SER A 1 94 ? 3.900 -6.973 -0.615 1.00 88.81 94 SER A C 1
ATOM 758 O O . SER A 1 94 ? 3.063 -7.069 0.282 1.00 88.81 94 SER A O 1
ATOM 760 N N . VAL A 1 95 ? 5.193 -6.741 -0.366 1.00 87.75 95 VAL A N 1
ATOM 761 C CA . VAL A 1 95 ? 5.699 -6.531 0.997 1.00 87.75 95 VAL A CA 1
ATOM 762 C C . VAL A 1 95 ? 5.044 -5.293 1.607 1.00 87.75 95 VAL A C 1
ATOM 764 O O . VAL A 1 95 ? 4.464 -5.387 2.686 1.00 87.75 95 VAL A O 1
ATOM 767 N N . GLY A 1 96 ? 5.061 -4.153 0.906 1.00 85.75 96 GLY A N 1
ATOM 768 C CA . GLY A 1 96 ? 4.425 -2.923 1.390 1.00 85.75 96 GLY A CA 1
ATOM 769 C C . GLY A 1 96 ? 2.922 -3.089 1.645 1.00 85.75 96 GLY A C 1
ATOM 770 O O . GLY A 1 96 ? 2.426 -2.730 2.713 1.00 85.75 96 GLY A O 1
ATOM 771 N N . ALA A 1 97 ? 2.216 -3.710 0.701 1.00 85.56 97 ALA A N 1
ATOM 772 C CA . ALA A 1 97 ? 0.788 -3.981 0.780 1.00 85.56 97 ALA A CA 1
ATOM 773 C C . ALA A 1 97 ? 0.440 -4.896 1.962 1.00 85.56 97 ALA A C 1
ATOM 775 O O . ALA A 1 97 ? -0.546 -4.636 2.648 1.00 85.56 97 ALA A O 1
ATOM 776 N N . GLY A 1 98 ? 1.259 -5.911 2.259 1.00 88.31 98 GLY A N 1
ATOM 777 C CA . GLY A 1 98 ? 1.064 -6.785 3.418 1.00 88.31 98 GLY A CA 1
ATOM 778 C C . GLY A 1 98 ? 1.034 -6.008 4.738 1.00 88.31 98 GLY A C 1
ATOM 779 O O . GLY A 1 98 ? 0.106 -6.168 5.536 1.00 88.31 98 GLY A O 1
ATOM 780 N N . PHE A 1 99 ? 1.990 -5.096 4.937 1.00 85.75 99 PHE A N 1
ATOM 781 C CA . PHE A 1 99 ? 2.013 -4.224 6.117 1.00 85.75 99 PHE A CA 1
ATOM 782 C C . PHE A 1 99 ? 0.852 -3.223 6.127 1.00 85.75 99 PHE A C 1
ATOM 784 O O . PHE A 1 99 ? 0.246 -2.999 7.178 1.00 85.75 99 PHE A O 1
ATOM 791 N N . SER A 1 100 ? 0.501 -2.647 4.974 1.00 85.31 100 SER A N 1
ATOM 792 C CA . SER A 1 100 ? -0.644 -1.736 4.868 1.00 85.31 100 SER A CA 1
ATOM 793 C C . SER A 1 100 ? -1.962 -2.421 5.239 1.00 85.31 100 SER A C 1
ATOM 795 O O . SER A 1 100 ? -2.735 -1.868 6.020 1.00 85.31 100 SER A O 1
ATOM 797 N N . VAL A 1 101 ? -2.206 -3.639 4.747 1.00 88.06 101 VAL A N 1
ATOM 798 C CA . VAL A 1 101 ? -3.425 -4.408 5.046 1.00 88.06 101 VAL A CA 1
ATOM 799 C C . VAL A 1 101 ? -3.489 -4.791 6.526 1.00 88.06 101 VAL A C 1
ATOM 801 O O . VAL A 1 101 ? -4.533 -4.609 7.157 1.00 88.06 101 VAL A O 1
ATOM 804 N N . ALA A 1 102 ? -2.376 -5.246 7.113 1.00 87.50 102 ALA A N 1
ATOM 805 C CA . ALA A 1 102 ? -2.300 -5.544 8.545 1.00 87.50 102 ALA A CA 1
ATOM 806 C C . ALA A 1 102 ? -2.614 -4.306 9.407 1.00 87.50 102 ALA A C 1
ATOM 808 O O . ALA A 1 102 ? -3.366 -4.385 10.382 1.00 87.50 102 ALA A O 1
ATOM 809 N N . GLY A 1 103 ? -2.100 -3.143 9.006 1.00 85.88 103 GLY A N 1
ATOM 810 C CA . GLY A 1 103 ? -2.362 -1.873 9.671 1.00 85.88 103 GLY A CA 1
ATOM 811 C C . GLY A 1 103 ? -3.811 -1.423 9.615 1.00 85.88 103 GLY A C 1
ATOM 812 O O . GLY A 1 103 ? -4.398 -1.083 10.642 1.00 85.88 103 GLY A O 1
ATOM 813 N N . ILE A 1 104 ? -4.401 -1.451 8.419 1.00 85.06 104 ILE A N 1
ATOM 814 C CA . ILE A 1 104 ? -5.806 -1.085 8.210 1.00 85.06 104 ILE A CA 1
ATOM 815 C C . ILE A 1 104 ? -6.721 -2.014 9.016 1.00 85.06 104 ILE A C 1
ATOM 817 O O . ILE A 1 104 ? -7.682 -1.536 9.618 1.00 85.06 104 ILE A O 1
ATOM 821 N N . SER A 1 105 ? -6.403 -3.312 9.099 1.00 90.25 105 SER A N 1
ATOM 822 C CA . SER A 1 105 ? -7.152 -4.263 9.930 1.00 90.25 105 SER A CA 1
ATOM 823 C C . SER A 1 105 ? -7.138 -3.870 11.410 1.00 90.25 105 SER A C 1
ATOM 825 O O . SER A 1 105 ? -8.194 -3.817 12.042 1.00 90.25 105 SER A O 1
ATOM 827 N N . LEU A 1 106 ? -5.968 -3.534 11.962 1.00 86.56 106 LEU A N 1
ATOM 828 C CA . LEU A 1 106 ? -5.843 -3.135 13.364 1.00 86.56 106 LEU A CA 1
ATOM 829 C C . LEU A 1 106 ? -6.597 -1.826 13.657 1.00 86.56 106 LEU A C 1
ATOM 831 O O . LEU A 1 106 ? -7.308 -1.724 14.658 1.00 86.56 106 LEU A O 1
ATOM 835 N N . ILE A 1 107 ? -6.484 -0.840 12.763 1.00 83.38 107 ILE A N 1
ATOM 836 C CA . ILE A 1 107 ? -7.203 0.437 12.877 1.00 83.38 107 ILE A CA 1
ATOM 837 C C . ILE A 1 107 ? -8.714 0.196 12.809 1.00 83.38 107 ILE A C 1
ATOM 839 O O . ILE A 1 107 ? -9.443 0.689 13.666 1.00 83.38 107 ILE A O 1
ATOM 843 N N . SER A 1 108 ? -9.182 -0.613 11.854 1.00 86.06 108 SER A N 1
ATOM 844 C CA . SER A 1 108 ? -10.598 -0.961 11.697 1.00 86.06 108 SER A CA 1
ATOM 845 C C . SER A 1 108 ? -11.170 -1.624 12.953 1.00 86.06 108 SER A C 1
ATOM 847 O O . SER A 1 108 ? -12.256 -1.249 13.396 1.00 86.06 108 SER A O 1
ATOM 849 N N . GLN A 1 109 ? -10.418 -2.527 13.590 1.00 89.25 109 GLN A N 1
ATOM 850 C CA . GLN A 1 109 ? -10.820 -3.157 14.851 1.00 89.25 109 GLN A CA 1
ATOM 851 C C . GLN A 1 109 ? -10.934 -2.146 16.001 1.00 89.25 109 GLN A C 1
ATOM 853 O O . GLN A 1 109 ? -11.915 -2.171 16.746 1.00 89.25 109 GLN A O 1
ATOM 858 N N . TYR A 1 110 ? -9.973 -1.226 16.152 1.00 86.19 110 TYR A N 1
ATOM 859 C CA . TYR A 1 110 ? -10.050 -0.194 17.194 1.00 86.19 110 TYR A CA 1
ATOM 860 C C . TYR A 1 110 ? -11.168 0.819 16.945 1.00 86.19 110 TYR A C 1
ATOM 862 O O . TYR A 1 110 ? -11.826 1.240 17.903 1.00 86.19 110 TYR A O 1
ATOM 870 N N . THR A 1 111 ? -11.409 1.174 15.683 1.00 83.94 111 THR A N 1
ATOM 871 C CA . THR A 1 111 ? -12.529 2.027 15.279 1.00 83.94 111 THR A CA 1
ATOM 872 C C . THR A 1 111 ? -13.866 1.341 15.566 1.00 83.94 111 THR A C 1
ATOM 874 O O . THR A 1 111 ? -14.722 1.956 16.196 1.00 83.94 111 THR A O 1
ATOM 877 N N . GLY A 1 112 ? -14.022 0.061 15.212 1.00 83.31 112 GLY A N 1
ATOM 878 C CA . GLY A 1 112 ? -15.227 -0.721 15.518 1.00 83.31 112 GLY A CA 1
ATOM 879 C C . GLY A 1 112 ? -15.457 -0.931 17.020 1.00 83.31 112 GLY A C 1
ATOM 880 O O . GLY A 1 112 ? -16.594 -0.962 17.477 1.00 83.31 112 GLY A O 1
ATOM 881 N N . ALA A 1 113 ? -14.390 -0.989 17.822 1.00 86.94 113 ALA A N 1
ATOM 882 C CA . ALA A 1 113 ? -14.470 -1.094 19.281 1.00 86.94 113 ALA A CA 1
ATOM 883 C C . ALA A 1 113 ? -14.710 0.252 20.004 1.00 86.94 113 ALA A C 1
ATOM 885 O O . ALA A 1 113 ? -14.563 0.306 21.228 1.00 86.94 113 ALA A O 1
ATOM 886 N N . ASN A 1 114 ? -15.020 1.342 19.285 1.00 85.06 114 ASN A N 1
ATOM 887 C CA . ASN A 1 114 ? -15.167 2.707 19.821 1.00 85.06 114 ASN A CA 1
ATOM 888 C C . ASN A 1 114 ? -13.918 3.253 20.559 1.00 85.06 114 ASN A C 1
ATOM 890 O O . ASN A 1 114 ? -13.990 4.220 21.319 1.00 85.06 114 ASN A O 1
ATOM 894 N N . LYS A 1 115 ? -12.730 2.677 20.323 1.00 85.69 115 LYS A N 1
ATOM 895 C CA . LYS A 1 115 ? -11.459 3.087 20.953 1.00 85.69 115 LYS A CA 1
ATOM 896 C C . LYS A 1 115 ? -10.692 4.059 20.053 1.00 85.69 115 LYS A C 1
ATOM 898 O O . LYS A 1 115 ? -9.559 3.788 19.655 1.00 85.69 115 LYS A O 1
ATOM 903 N N . ILE A 1 116 ? -11.295 5.212 19.760 1.00 80.31 116 ILE A N 1
ATOM 904 C CA . ILE A 1 116 ? -10.778 6.194 18.784 1.00 80.31 116 ILE A CA 1
ATOM 905 C C . ILE A 1 116 ? -9.359 6.683 19.117 1.00 80.31 116 ILE A C 1
ATOM 907 O O . ILE A 1 116 ? -8.531 6.818 18.220 1.00 80.31 116 ILE A O 1
ATOM 911 N N . TYR A 1 117 ? -9.038 6.873 20.402 1.00 82.56 117 TYR A N 1
ATOM 912 C CA . TYR A 1 117 ? -7.685 7.258 20.826 1.00 82.56 117 TYR A CA 1
ATOM 913 C C . TYR A 1 117 ? -6.631 6.214 20.418 1.00 82.56 117 TYR A C 1
ATOM 915 O O . TYR A 1 117 ? -5.623 6.556 19.806 1.00 82.56 117 TYR A O 1
ATOM 923 N N . LYS A 1 118 ? -6.910 4.924 20.659 1.00 77.94 118 LYS A N 1
ATOM 924 C CA . LYS A 1 118 ? -6.013 3.821 20.273 1.00 77.94 118 LYS A CA 1
ATOM 925 C C . LYS A 1 118 ? -5.932 3.636 18.759 1.00 77.94 118 LYS A C 1
ATOM 927 O O . LYS A 1 118 ? -4.879 3.257 18.255 1.00 77.94 118 LYS A O 1
ATOM 932 N N . ALA A 1 119 ? -7.015 3.922 18.032 1.00 76.19 119 ALA A N 1
ATOM 933 C CA . ALA A 1 119 ? -7.010 3.920 16.571 1.00 76.19 119 ALA A CA 1
ATOM 934 C C . ALA A 1 119 ? -6.068 5.004 16.017 1.00 76.19 119 ALA A C 1
ATOM 936 O O . ALA A 1 119 ? -5.260 4.719 15.137 1.00 76.19 119 ALA A O 1
ATOM 937 N N . SER A 1 120 ? -6.119 6.218 16.578 1.00 78.88 120 SER A N 1
ATOM 938 C CA . SER A 1 120 ? -5.224 7.323 16.207 1.00 78.88 120 SER A CA 1
ATOM 939 C C . SER A 1 120 ? -3.760 7.022 16.533 1.00 78.88 120 SER A C 1
ATOM 941 O O . SER A 1 120 ? -2.880 7.292 15.717 1.00 78.88 120 SER A O 1
ATOM 943 N N . GLU A 1 121 ? -3.490 6.466 17.713 1.00 81.69 121 GLU A N 1
ATOM 944 C CA . GLU A 1 121 ? -2.141 6.064 18.126 1.00 81.69 121 GLU A CA 1
ATOM 945 C C . GLU A 1 121 ? -1.583 4.976 17.195 1.00 81.69 121 GLU A C 1
ATOM 947 O O . GLU A 1 121 ? -0.486 5.114 16.650 1.00 81.69 121 GLU A O 1
ATOM 952 N N . SER A 1 122 ? -2.391 3.950 16.910 1.00 79.56 122 SER A N 1
ATOM 953 C CA . SER A 1 122 ? -2.026 2.861 15.997 1.00 79.56 122 SER A CA 1
ATOM 954 C C . SER A 1 122 ? -1.802 3.353 14.568 1.00 79.56 122 SER A C 1
ATOM 956 O O . SER A 1 122 ? -0.886 2.880 13.904 1.00 79.56 122 SER A O 1
ATOM 958 N N . ALA A 1 123 ? -2.588 4.321 14.090 1.00 79.00 123 ALA A N 1
ATOM 959 C CA . ALA A 1 123 ? -2.392 4.927 12.774 1.00 79.00 123 ALA A CA 1
ATOM 960 C C . ALA A 1 123 ? -1.066 5.702 12.688 1.00 79.00 123 ALA A C 1
ATOM 962 O O . ALA A 1 123 ? -0.346 5.580 11.696 1.00 79.00 123 ALA A O 1
ATOM 963 N N . GLY A 1 124 ? -0.709 6.450 13.738 1.00 81.88 124 GLY A N 1
ATOM 964 C CA . GLY A 1 124 ? 0.586 7.130 13.824 1.00 81.88 124 GLY A CA 1
ATOM 965 C C . GLY A 1 124 ? 1.759 6.147 13.837 1.00 81.88 124 GLY A C 1
ATOM 966 O O . GLY A 1 124 ? 2.746 6.345 13.127 1.00 81.88 124 GLY A O 1
ATOM 967 N N . GLN A 1 125 ? 1.623 5.052 14.586 1.00 83.62 125 GLN A N 1
ATOM 968 C CA . GLN A 1 125 ? 2.633 3.998 14.652 1.00 83.62 125 GLN A CA 1
ATOM 969 C C . GLN A 1 125 ? 2.741 3.199 13.352 1.00 83.62 125 GLN A C 1
ATOM 971 O O . GLN A 1 125 ? 3.834 2.798 12.953 1.00 83.62 125 GLN A O 1
ATOM 976 N N . LEU A 1 126 ? 1.626 3.002 12.650 1.00 87.06 126 LEU A N 1
ATOM 977 C CA . LEU A 1 126 ? 1.633 2.405 11.324 1.00 87.06 126 LEU A CA 1
ATOM 978 C C . LEU A 1 126 ? 2.394 3.290 10.339 1.00 87.06 126 LEU A C 1
ATOM 980 O O . LEU A 1 126 ? 3.219 2.785 9.586 1.00 87.06 126 LEU A O 1
ATOM 984 N N . LEU A 1 127 ? 2.146 4.601 10.363 1.00 84.19 127 LEU A N 1
ATOM 985 C CA . LEU A 1 127 ? 2.809 5.548 9.474 1.00 84.19 127 LEU A CA 1
ATOM 986 C C . LEU A 1 127 ? 4.324 5.576 9.709 1.00 84.19 127 LEU A C 1
ATOM 988 O O . LEU A 1 127 ? 5.090 5.490 8.751 1.00 84.19 127 LEU A O 1
ATOM 992 N N . SER A 1 128 ? 4.767 5.653 10.967 1.00 85.75 128 SER A N 1
ATOM 993 C CA . SER A 1 128 ? 6.200 5.631 11.288 1.00 85.75 128 SER A CA 1
ATOM 994 C C . SER A 1 128 ? 6.853 4.311 10.867 1.00 85.75 128 SER A C 1
ATOM 996 O O . SER A 1 128 ? 7.922 4.317 10.255 1.00 85.75 128 SER A O 1
ATOM 998 N N . THR A 1 129 ? 6.175 3.186 11.099 1.00 85.00 129 THR A N 1
ATOM 999 C CA . THR A 1 129 ? 6.639 1.856 10.680 1.00 85.00 129 THR A CA 1
ATOM 1000 C C . THR A 1 129 ? 6.689 1.723 9.156 1.00 85.00 129 THR A C 1
ATOM 1002 O O . THR A 1 129 ? 7.646 1.169 8.619 1.00 85.00 129 THR A O 1
ATOM 1005 N N . ALA A 1 130 ? 5.707 2.274 8.439 1.00 86.44 130 ALA A N 1
ATOM 1006 C CA . ALA A 1 130 ? 5.6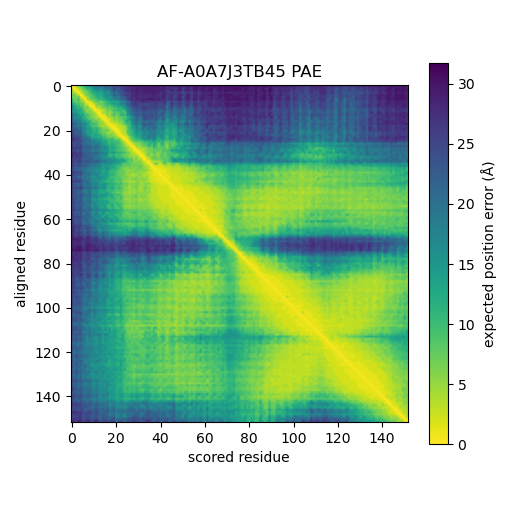66 2.283 6.980 1.00 86.44 130 ALA A CA 1
ATOM 1007 C C . ALA A 1 130 ? 6.827 3.091 6.383 1.00 86.44 130 ALA A C 1
ATOM 1009 O O . ALA A 1 130 ? 7.439 2.646 5.415 1.00 86.44 130 ALA A O 1
ATOM 1010 N N . VAL A 1 131 ? 7.180 4.234 6.982 1.00 88.44 131 VAL A N 1
ATOM 1011 C CA . VAL A 1 131 ? 8.347 5.029 6.565 1.00 88.44 131 VAL A CA 1
ATOM 1012 C C . VAL A 1 131 ? 9.647 4.254 6.786 1.00 88.44 131 VAL A C 1
ATOM 1014 O O . VAL A 1 131 ? 10.488 4.208 5.890 1.00 88.44 131 VAL A O 1
ATOM 1017 N N . ILE A 1 132 ? 9.803 3.598 7.940 1.00 89.88 132 ILE A N 1
ATOM 1018 C CA . ILE A 1 132 ? 10.978 2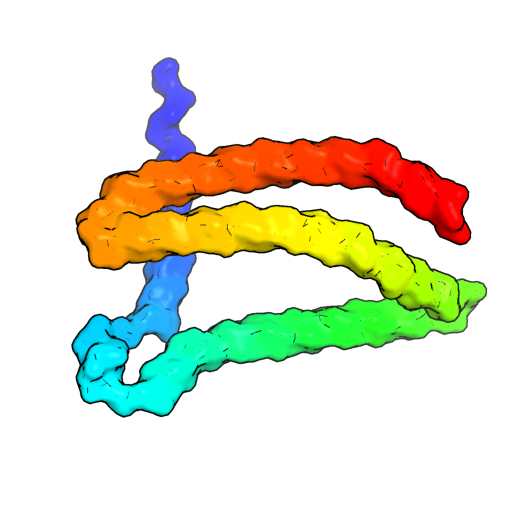.758 8.222 1.00 89.88 132 ILE A CA 1
ATOM 1019 C C . ILE A 1 132 ? 11.077 1.620 7.199 1.00 89.88 132 ILE A C 1
ATOM 1021 O O . ILE A 1 132 ? 12.135 1.417 6.604 1.00 89.88 132 ILE A O 1
ATOM 1025 N N . MET A 1 133 ? 9.970 0.925 6.932 1.00 88.06 133 MET A N 1
ATOM 1026 C CA . MET A 1 133 ? 9.916 -0.130 5.918 1.00 88.06 133 MET A CA 1
ATOM 1027 C C . MET A 1 133 ? 10.242 0.393 4.520 1.00 88.06 133 MET A C 1
ATOM 1029 O O . MET A 1 133 ? 10.984 -0.263 3.795 1.00 88.06 133 MET A O 1
ATOM 1033 N N . ALA A 1 134 ? 9.748 1.575 4.146 1.00 87.62 134 ALA A N 1
ATOM 1034 C CA . ALA A 1 134 ? 10.050 2.192 2.859 1.00 87.62 134 ALA A CA 1
ATOM 1035 C C . ALA A 1 134 ? 11.548 2.493 2.704 1.00 87.62 134 ALA A C 1
ATOM 1037 O O . ALA A 1 134 ? 12.115 2.231 1.644 1.00 87.62 134 ALA A O 1
ATOM 1038 N N . ILE A 1 135 ? 12.210 2.982 3.757 1.00 91.12 135 ILE A N 1
ATOM 1039 C CA . ILE A 1 135 ? 13.661 3.219 3.751 1.00 91.12 135 ILE A CA 1
ATOM 1040 C C . ILE A 1 135 ? 14.422 1.897 3.599 1.00 91.12 135 ILE A C 1
ATOM 1042 O O . ILE A 1 135 ? 15.328 1.810 2.772 1.00 91.12 135 ILE A O 1
ATOM 1046 N N . ILE A 1 136 ? 14.034 0.859 4.348 1.00 90.12 136 ILE A N 1
ATOM 1047 C CA . ILE A 1 136 ? 14.662 -0.469 4.270 1.00 90.12 136 ILE A CA 1
ATOM 1048 C C . ILE A 1 136 ? 14.502 -1.059 2.864 1.00 90.12 136 ILE A C 1
ATOM 1050 O O . ILE A 1 136 ? 15.486 -1.478 2.259 1.00 90.12 136 ILE A O 1
ATOM 1054 N N . LEU A 1 137 ? 13.283 -1.050 2.318 1.00 87.12 137 LEU A N 1
ATOM 1055 C CA . LEU A 1 137 ? 12.987 -1.536 0.968 1.00 87.12 137 LEU A CA 1
ATOM 1056 C C . LEU A 1 137 ? 13.738 -0.740 -0.105 1.00 87.12 137 LEU A C 1
ATOM 1058 O O . LEU A 1 137 ? 14.249 -1.338 -1.047 1.00 87.12 137 LEU A O 1
ATOM 1062 N N . SER A 1 138 ? 13.842 0.582 0.045 1.00 87.38 138 SER A N 1
ATOM 1063 C CA . SER A 1 138 ? 14.591 1.446 -0.873 1.00 87.38 138 SER A CA 1
ATOM 1064 C C . SER A 1 138 ? 16.085 1.112 -0.874 1.00 87.38 138 SER A C 1
ATOM 1066 O O . SER A 1 138 ? 16.668 0.886 -1.934 1.00 87.38 138 SER A O 1
ATOM 1068 N N . LEU A 1 139 ? 16.696 0.983 0.309 1.00 89.50 139 LEU A N 1
ATOM 1069 C CA . LEU A 1 139 ? 18.100 0.586 0.442 1.00 89.50 139 LEU A CA 1
ATOM 1070 C C . LEU A 1 139 ? 18.347 -0.799 -0.161 1.00 89.50 139 LEU A C 1
ATOM 1072 O O . LEU A 1 139 ? 19.262 -0.959 -0.965 1.00 89.50 139 LEU A O 1
ATOM 1076 N N . LEU A 1 140 ? 17.505 -1.782 0.170 1.00 86.38 140 LEU A N 1
ATOM 1077 C CA . LEU A 1 140 ? 17.587 -3.124 -0.411 1.00 86.38 140 LEU A CA 1
ATOM 1078 C C . LEU A 1 140 ? 17.450 -3.089 -1.936 1.00 86.38 140 LEU A C 1
ATOM 1080 O O . LEU A 1 140 ? 18.211 -3.761 -2.626 1.00 86.38 140 LEU A O 1
ATOM 1084 N N . GLY A 1 141 ? 16.534 -2.272 -2.462 1.00 81.88 141 GLY A N 1
ATOM 1085 C CA . GLY A 1 141 ? 16.352 -2.068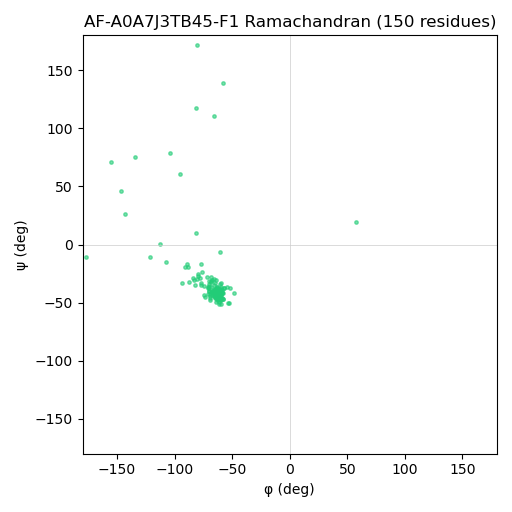 -3.896 1.00 81.88 141 GLY A CA 1
ATOM 1086 C C . GLY A 1 141 ? 17.610 -1.536 -4.578 1.00 81.88 141 GLY A C 1
ATOM 1087 O O . GLY A 1 141 ? 17.991 -2.056 -5.621 1.00 81.88 141 GLY A O 1
ATOM 1088 N N . ILE A 1 142 ? 18.308 -0.573 -3.970 1.00 82.56 142 ILE A N 1
ATOM 1089 C CA . ILE A 1 142 ? 19.558 -0.017 -4.516 1.00 82.56 142 ILE A CA 1
ATOM 1090 C C . ILE A 1 142 ? 20.670 -1.076 -4.574 1.00 82.56 142 ILE A C 1
ATOM 1092 O O . ILE A 1 142 ? 21.421 -1.105 -5.545 1.00 82.56 142 ILE A O 1
ATOM 1096 N N . PHE A 1 143 ? 20.772 -1.963 -3.579 1.00 82.06 143 PHE A N 1
ATOM 1097 C CA . PHE A 1 143 ? 21.785 -3.028 -3.579 1.00 82.06 143 PHE A CA 1
ATOM 1098 C C . PHE A 1 143 ? 21.432 -4.204 -4.501 1.00 82.06 143 PHE A C 1
ATOM 1100 O O . PHE A 1 143 ? 22.328 -4.788 -5.110 1.00 82.06 143 PHE A O 1
ATOM 1107 N N . LEU A 1 144 ? 20.147 -4.554 -4.630 1.00 78.31 144 LEU A N 1
ATOM 1108 C CA . LEU A 1 144 ? 19.695 -5.648 -5.497 1.00 78.31 144 LEU A CA 1
ATOM 1109 C C . LEU A 1 144 ? 19.584 -5.242 -6.973 1.00 78.31 144 LEU A C 1
ATOM 1111 O O . LEU A 1 144 ? 19.773 -6.094 -7.838 1.00 78.31 144 LEU A O 1
ATOM 1115 N N . ALA A 1 145 ? 19.300 -3.972 -7.276 1.00 73.75 145 ALA A N 1
ATOM 1116 C CA . ALA A 1 145 ? 19.174 -3.470 -8.645 1.00 73.75 145 ALA A CA 1
ATOM 1117 C C . ALA A 1 145 ? 20.387 -3.795 -9.543 1.00 73.75 145 ALA A C 1
ATOM 1119 O O . ALA A 1 145 ? 20.171 -4.363 -10.613 1.00 73.75 145 ALA A O 1
ATOM 1120 N N . PRO A 1 146 ? 21.651 -3.526 -9.150 1.00 74.25 146 PRO A N 1
ATOM 1121 C CA . PRO A 1 146 ? 22.802 -3.854 -9.992 1.00 74.25 146 PRO A CA 1
ATOM 1122 C C . PRO A 1 146 ? 23.020 -5.365 -10.139 1.00 74.25 146 PRO A C 1
ATOM 1124 O O . PRO A 1 146 ? 23.455 -5.810 -11.197 1.00 74.25 146 PRO A O 1
ATOM 1127 N N . LEU A 1 147 ? 22.682 -6.167 -9.120 1.00 71.00 147 LEU A N 1
ATOM 1128 C CA . LEU A 1 147 ? 22.766 -7.629 -9.195 1.00 71.00 147 LEU A CA 1
ATOM 1129 C C . LEU A 1 147 ? 21.764 -8.183 -10.219 1.00 71.00 147 LEU A C 1
ATOM 1131 O O . LEU A 1 147 ? 22.115 -9.034 -11.028 1.00 71.00 147 LEU A O 1
ATOM 1135 N N . LEU A 1 148 ? 20.529 -7.680 -10.202 1.00 66.62 148 LEU A N 1
ATOM 1136 C CA . LEU A 1 148 ? 19.455 -8.126 -11.091 1.00 66.62 148 LEU A CA 1
ATOM 1137 C C . LEU A 1 148 ? 19.683 -7.688 -12.537 1.00 66.62 148 LEU A C 1
ATOM 1139 O O . LEU A 1 148 ? 19.519 -8.500 -13.441 1.00 66.62 148 LEU A O 1
ATOM 1143 N N . VAL A 1 149 ? 20.124 -6.445 -12.751 1.00 68.81 149 VAL A N 1
ATOM 1144 C CA . VAL A 1 149 ? 20.474 -5.944 -14.091 1.00 68.81 149 VAL A CA 1
ATOM 1145 C C . VAL A 1 149 ? 21.693 -6.671 -14.658 1.00 68.81 149 VAL A C 1
ATOM 1147 O O . VAL A 1 149 ? 21.781 -6.832 -15.862 1.00 68.81 149 VAL A O 1
ATOM 1150 N N . SER A 1 150 ? 22.616 -7.146 -13.817 1.00 67.44 150 SER A N 1
ATOM 1151 C CA . SER A 1 150 ? 23.771 -7.925 -14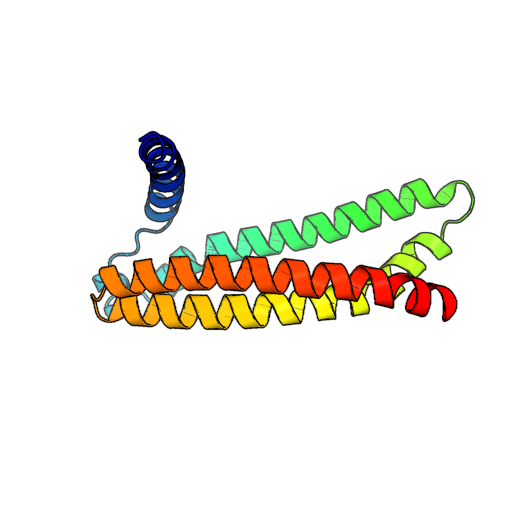.280 1.00 67.44 150 SER A CA 1
ATOM 1152 C C . SER A 1 150 ? 23.440 -9.382 -14.637 1.00 67.44 150 SER A C 1
ATOM 1154 O O . SER A 1 150 ? 24.274 -10.039 -15.258 1.00 67.44 150 SER A O 1
ATOM 1156 N N . ILE A 1 151 ? 22.293 -9.912 -14.195 1.00 65.56 151 ILE A N 1
ATOM 1157 C CA . ILE A 1 151 ? 21.831 -11.279 -14.508 1.00 65.56 151 ILE A CA 1
ATOM 1158 C C . ILE A 1 151 ? 20.953 -11.293 -15.777 1.00 65.56 151 ILE A C 1
ATOM 1160 O O . ILE A 1 151 ? 20.776 -12.353 -16.381 1.00 65.56 151 ILE A O 1
ATOM 1164 N N . MET A 1 152 ? 20.412 -10.134 -16.168 1.00 57.50 152 MET A N 1
ATOM 1165 C CA . MET A 1 152 ? 19.618 -9.916 -17.385 1.00 57.50 152 MET A CA 1
ATOM 1166 C C . MET A 1 152 ? 20.494 -9.514 -18.570 1.00 57.50 152 MET A C 1
ATOM 1168 O O . MET A 1 152 ? 20.147 -9.934 -19.696 1.00 57.50 152 MET A O 1
#

Foldseek 3Di:
DPDPPPPPVVCVVVVVVVVVVCVQQDDDPCCCVPNDPVVNCCSVCVVVVVVVVVVVVVVVVVLVVLQVVLVPDHRPCRSVVVVVCVVVVVVLVVVLVVLVVVLVVVLVVCVVVVVNVVSVVSVVVSVVVSVVSVVVSVVVCVVCVVVSVVVD

Secondary structure (DSSP, 8-state):
---SSSHHHHHHHHHHHHHHHHHH----HHHHHHS-HHHHHHHHHHHHHHHHHHHHHHHHHHHHHHHHHHTTT-HHHHHHHHHHHHHHHHHHHHHHHHHHHHHHHHHHHHHHTT-HHHHHHHHHHHHHHHHHHHHHHHHHHHHHHHHHHHH-

pLDDT: mean 73.57, std 16.84, range [28.17, 94.06]

InterPro domains:
  IPR002528 Multi antimicrobial extrusion protein [PF01554] (47-152)
  IPR052031 Membrane Transporter and Flippase [PTHR43549] (29-152)